Protein AF-A0A645DKW7-F1 (afdb_monomer_lite)

InterPro domains:
  IPR029494 ssDNA thymidine ADP-ribosyltransferase, DarT [PS52018] (1-167)

Radius of gyration: 15.92 Å; chains: 1; bounding box: 42×35×38 Å

Foldseek 3Di:
DVCVVVCLVFNDFFQVVCVVVVHDDDDQDPPPLLQCSLWDKAFFPADPVVVVVVSCVPPVDQKDKDWDFAPCLCVDPPKAKFWFLAASSFPVNSVQSNDPVSSVVRRDPVSNVVQQDQKDWDAGPVRDIDMFGCVPHDNRHGRYSRTIITMRDGGGSVRGPDMDMDD

Organism: NCBI:txid1076179

pLDDT: mean 93.52, std 4.32, range [73.69, 98.31]

Secondary structure (DSSP, 8-state):
-TTHHHHHHH-B--HHHHHHTT-----S-SS-TT--TT-EEEE-SS--HHHHHHHHHHH----EEEEEE-GGGGGSTT-EEEEESS-TTSHHHHHHHTSHHHHGGGGSHHHHHHTT-SEEEEE-TTS-EEEEE-TT--TTS-SSTT-EEEEES-B-GGGEEEEEEE-

Sequence (167 aa):
MENLDSIKKHGILPKSELKRRGLKCCENDPSRLDYRLDCISLSVSQINEYLISSFARKYGVTDWAILFVNPEILYRDGSIAYYCYTNAANTEISRYLRDYQTALVLTKSNMFEGMFRENISYKTSKGEERCFDRKGKCSNSTTDVQAEIMYRGLIMPNDILDTKKIH

Structure (mmCIF, N/CA/C/O backbone):
data_AF-A0A645DKW7-F1
#
_entry.id   AF-A0A645DKW7-F1
#
loop_
_atom_site.group_PDB
_atom_site.id
_atom_site.type_symbol
_atom_site.label_atom_id
_atom_site.label_alt_id
_atom_site.label_comp_id
_atom_site.label_asym_id
_atom_site.label_entity_id
_atom_site.label_seq_id
_atom_site.pdbx_PDB_ins_code
_atom_site.Cartn_x
_atom_site.Cartn_y
_atom_site.Cartn_z
_atom_site.occupancy
_atom_site.B_iso_or_equiv
_atom_site.auth_seq_id
_atom_site.auth_comp_id
_atom_site.auth_asym_id
_atom_site.auth_atom_id
_atom_site.pdbx_PDB_model_num
ATOM 1 N N . MET A 1 1 ? -3.618 -6.614 16.978 1.00 84.19 1 MET A N 1
ATOM 2 C CA . MET A 1 1 ? -5.050 -6.966 17.187 1.00 84.19 1 MET A CA 1
ATOM 3 C C . MET A 1 1 ? -5.949 -5.795 17.588 1.00 84.19 1 MET A C 1
ATOM 5 O O . MET A 1 1 ? -7.101 -5.774 17.172 1.00 84.19 1 MET A O 1
ATOM 9 N N . GLU A 1 2 ? -5.447 -4.824 18.352 1.00 88.06 2 GLU A N 1
ATOM 10 C CA . GLU A 1 2 ? -6.217 -3.724 18.973 1.00 88.06 2 GLU A CA 1
ATOM 11 C C . GLU A 1 2 ? -7.128 -2.916 18.029 1.00 88.06 2 GLU A C 1
ATOM 13 O O . GLU A 1 2 ? -8.182 -2.442 18.440 1.00 88.06 2 GLU A O 1
ATOM 18 N N . ASN A 1 3 ? -6.772 -2.794 16.747 1.00 92.75 3 ASN A N 1
ATOM 19 C CA . ASN A 1 3 ? -7.558 -2.019 15.784 1.00 92.75 3 ASN A CA 1
ATOM 20 C C . ASN A 1 3 ? -8.731 -2.793 15.153 1.00 92.75 3 ASN A C 1
ATOM 22 O O . ASN A 1 3 ? -9.538 -2.176 14.460 1.00 92.75 3 ASN A O 1
ATOM 26 N N . LEU A 1 4 ? -8.842 -4.116 15.339 1.00 93.62 4 LEU A N 1
ATOM 27 C CA . LEU A 1 4 ? -9.786 -4.934 14.562 1.00 93.62 4 LEU A CA 1
ATOM 28 C C . LEU A 1 4 ? -11.250 -4.537 14.760 1.00 93.62 4 LEU A C 1
ATOM 30 O O . LEU A 1 4 ? -11.991 -4.487 13.784 1.00 93.62 4 LEU A O 1
ATOM 34 N N . ASP A 1 5 ? -11.676 -4.225 15.982 1.00 94.06 5 ASP A N 1
ATOM 35 C CA . ASP A 1 5 ? -13.074 -3.847 16.225 1.00 94.06 5 ASP A CA 1
ATOM 36 C C . ASP A 1 5 ? -13.406 -2.473 15.629 1.00 94.06 5 ASP A C 1
ATOM 38 O O . ASP A 1 5 ? -14.486 -2.277 15.069 1.00 94.06 5 ASP A O 1
ATOM 42 N N . SER A 1 6 ? -12.443 -1.544 15.649 1.00 95.81 6 SER A N 1
ATOM 43 C CA . SER A 1 6 ? -12.565 -0.260 14.952 1.00 95.81 6 SER A CA 1
ATOM 44 C C . SER A 1 6 ? -12.659 -0.459 13.435 1.00 95.81 6 SER A C 1
ATOM 46 O O . SER A 1 6 ? -13.529 0.128 12.793 1.00 95.81 6 SER A O 1
ATOM 48 N N . ILE A 1 7 ? -11.836 -1.351 12.871 1.00 97.19 7 ILE A N 1
ATOM 49 C CA . ILE A 1 7 ? -11.850 -1.688 11.440 1.00 97.19 7 ILE A CA 1
ATOM 50 C C . ILE A 1 7 ? -13.182 -2.325 11.032 1.00 97.19 7 ILE A C 1
ATOM 52 O O . ILE A 1 7 ? -13.759 -1.930 10.025 1.00 97.19 7 ILE A O 1
ATOM 56 N N . LYS A 1 8 ? -13.734 -3.247 11.828 1.00 95.88 8 LYS A N 1
ATOM 57 C CA . LYS A 1 8 ? -15.062 -3.828 11.557 1.00 95.88 8 LYS A CA 1
ATOM 58 C C . LYS A 1 8 ? -16.164 -2.768 11.527 1.00 95.88 8 LYS A C 1
ATOM 60 O O . LYS A 1 8 ? -17.103 -2.878 10.748 1.00 95.88 8 LYS A O 1
ATOM 65 N N . LYS A 1 9 ? -16.057 -1.742 12.374 1.00 96.62 9 LYS A N 1
ATOM 66 C CA . LYS A 1 9 ? -17.055 -0.671 12.479 1.00 96.62 9 LYS A CA 1
ATOM 67 C C . LYS A 1 9 ? -16.915 0.394 11.389 1.00 96.62 9 LYS A C 1
ATOM 69 O O . LYS A 1 9 ? -17.920 0.907 10.904 1.00 96.62 9 LYS A O 1
ATOM 74 N N . HIS A 1 10 ? -15.688 0.778 11.050 1.00 97.25 10 HIS A N 1
ATOM 75 C CA . HIS A 1 10 ? -15.404 1.963 10.235 1.00 97.25 10 HIS A CA 1
ATOM 76 C C . HIS A 1 10 ? -14.748 1.660 8.886 1.00 97.25 10 HIS A C 1
ATOM 78 O O . HIS A 1 10 ? -14.668 2.560 8.049 1.00 97.25 10 HIS A O 1
ATOM 84 N N . GLY A 1 11 ? -14.306 0.423 8.674 1.00 97.44 11 GLY A N 1
ATOM 85 C CA . GLY A 1 11 ? -13.473 0.032 7.549 1.00 97.44 11 GLY A CA 1
ATOM 86 C C . GLY A 1 11 ? -11.989 0.313 7.797 1.00 97.44 11 GLY A C 1
ATOM 87 O O . GLY A 1 11 ? -11.577 0.677 8.902 1.00 97.44 11 GLY A O 1
ATOM 88 N N . ILE A 1 12 ? -11.173 0.158 6.755 1.00 97.62 12 ILE A N 1
ATOM 89 C CA . ILE A 1 12 ? -9.765 0.567 6.780 1.00 97.62 12 ILE A CA 1
ATOM 90 C C . ILE A 1 12 ? -9.696 1.998 6.254 1.00 97.62 12 ILE A C 1
ATOM 92 O O . ILE A 1 12 ? -10.136 2.297 5.141 1.00 97.62 12 ILE A O 1
ATOM 96 N N . LEU A 1 13 ? -9.156 2.888 7.083 1.00 97.12 13 LEU A N 1
ATOM 97 C CA . LEU A 1 13 ? -9.057 4.314 6.804 1.00 97.12 13 LEU A CA 1
ATOM 98 C C . LEU A 1 13 ? -7.579 4.724 6.734 1.00 97.12 13 LEU A C 1
ATOM 100 O O . LEU A 1 13 ? -6.784 4.255 7.555 1.00 97.12 13 LEU A O 1
ATOM 104 N N . PRO A 1 14 ? -7.193 5.620 5.808 1.00 96.12 14 PRO A N 1
ATOM 105 C CA . PRO A 1 14 ? -5.855 6.193 5.815 1.00 96.12 14 PRO A CA 1
ATOM 106 C C . PRO A 1 14 ? -5.646 7.077 7.055 1.00 96.12 14 PRO A C 1
ATOM 108 O O . PRO A 1 14 ? -6.600 7.581 7.658 1.00 96.12 14 PRO A O 1
ATOM 111 N N . LYS A 1 15 ? -4.383 7.313 7.431 1.00 94.94 15 LYS A N 1
ATOM 112 C CA . LYS A 1 15 ? -4.034 8.095 8.633 1.00 94.94 15 LYS A CA 1
ATOM 113 C C . LYS A 1 15 ? -4.619 9.506 8.613 1.00 94.94 15 LYS A C 1
ATOM 115 O O . LYS A 1 15 ? -5.084 9.994 9.643 1.00 94.94 15 LYS A O 1
ATOM 120 N N . SER A 1 16 ? -4.610 10.161 7.453 1.00 95.62 16 SER A N 1
ATOM 121 C CA . SER A 1 16 ? -5.200 11.494 7.295 1.00 95.62 16 SER A CA 1
ATOM 122 C C . SER A 1 16 ? -6.693 11.500 7.639 1.00 95.62 16 SER A C 1
ATOM 124 O O . SER A 1 16 ? -7.165 12.428 8.294 1.00 95.62 16 SER A O 1
ATOM 126 N N . GLU A 1 17 ? -7.416 10.439 7.279 1.00 97.38 17 GLU A N 1
ATOM 127 C CA . GLU A 1 17 ? -8.845 10.299 7.541 1.00 97.38 17 GLU A CA 1
ATOM 128 C C . GLU A 1 17 ? -9.133 9.957 9.004 1.00 97.38 17 GLU A C 1
ATOM 130 O O . GLU A 1 17 ? -10.046 10.534 9.598 1.00 97.38 17 GLU A O 1
ATOM 135 N N . LEU A 1 18 ? -8.327 9.085 9.619 1.00 96.19 18 LEU A N 1
ATOM 136 C CA . LEU A 1 18 ? -8.400 8.809 11.059 1.00 96.19 18 LEU A CA 1
ATOM 137 C C . LEU A 1 18 ? -8.232 10.099 11.868 1.00 96.19 18 LEU A C 1
ATOM 139 O O . LEU A 1 18 ? -9.063 10.407 12.726 1.00 96.19 18 LEU A O 1
ATOM 143 N N . LYS A 1 19 ? -7.219 10.906 11.522 1.00 95.62 19 LYS A N 1
ATOM 144 C CA . LYS A 1 19 ? -6.978 12.217 12.136 1.00 95.62 19 LYS A CA 1
ATOM 145 C C . LYS A 1 19 ? -8.149 13.171 11.911 1.00 95.62 19 LYS A C 1
ATOM 147 O O . LYS A 1 19 ? -8.608 13.794 12.864 1.00 95.62 19 LYS A O 1
ATOM 152 N N . ARG A 1 20 ? -8.658 13.267 10.677 1.00 97.38 20 ARG A N 1
ATOM 153 C CA . ARG A 1 20 ? -9.800 14.129 10.329 1.00 97.38 20 ARG A CA 1
ATOM 154 C C . ARG A 1 20 ? -11.054 13.780 11.135 1.00 97.38 20 ARG A C 1
ATOM 156 O O . ARG A 1 20 ? -11.799 14.679 11.508 1.00 97.38 20 ARG A O 1
ATOM 163 N N . ARG A 1 21 ? -11.283 12.492 11.410 1.00 96.75 21 ARG A N 1
ATOM 164 C CA . ARG A 1 21 ? -12.430 11.994 12.190 1.00 96.75 21 ARG A CA 1
ATOM 165 C C . ARG A 1 21 ? -12.193 11.956 13.704 1.00 96.75 21 ARG A C 1
ATOM 167 O O . ARG A 1 21 ? -13.112 11.602 14.434 1.00 96.75 21 ARG A O 1
ATOM 174 N N . GLY A 1 22 ? -10.987 12.270 14.182 1.00 95.88 22 GLY A N 1
ATOM 175 C CA . GLY A 1 22 ? -10.633 12.144 15.600 1.00 95.88 22 GLY A CA 1
ATOM 176 C C . GLY A 1 22 ? -10.644 10.698 16.115 1.00 95.88 22 GLY A C 1
ATOM 177 O O . GLY A 1 22 ? -10.837 10.471 17.309 1.00 95.88 22 GLY A O 1
ATOM 178 N N . LEU A 1 23 ? -10.462 9.713 15.228 1.00 95.31 23 LEU A N 1
ATOM 179 C CA . LEU A 1 23 ? -10.429 8.298 15.591 1.00 95.31 23 LEU A CA 1
ATOM 180 C C . LEU A 1 23 ? -9.026 7.914 16.062 1.00 95.31 23 LEU A C 1
ATOM 182 O O . LEU A 1 23 ? -8.037 8.150 15.369 1.00 95.31 23 LEU A O 1
ATOM 186 N N . LYS A 1 24 ? -8.944 7.292 17.239 1.00 93.06 24 LYS A N 1
ATOM 187 C CA . LYS A 1 24 ? -7.690 6.733 17.754 1.00 93.06 24 LYS A CA 1
ATOM 188 C C . LYS A 1 24 ? -7.398 5.396 17.070 1.00 93.06 24 LYS A C 1
ATOM 190 O O . LYS A 1 24 ? -8.312 4.604 16.844 1.00 93.06 24 LYS A O 1
ATOM 195 N N . CYS A 1 25 ? -6.127 5.145 16.778 1.00 92.62 25 CYS A N 1
ATOM 196 C CA . CYS A 1 25 ? -5.646 3.861 16.280 1.00 92.62 25 CYS A CA 1
ATOM 197 C C . CYS A 1 25 ? -4.259 3.564 16.851 1.00 92.62 25 CYS A C 1
ATOM 199 O O . CYS A 1 25 ? -3.515 4.486 17.194 1.00 92.62 25 CYS A O 1
ATOM 201 N N . CYS A 1 26 ? -3.915 2.284 16.925 1.00 89.94 26 CYS A N 1
ATOM 202 C CA . CYS A 1 26 ? -2.576 1.842 17.280 1.00 89.94 26 CYS A CA 1
ATOM 203 C C . CYS A 1 26 ? -1.730 1.775 16.007 1.00 89.94 26 CYS A C 1
ATOM 205 O O . CYS A 1 26 ? -2.025 0.991 15.101 1.00 89.94 26 CYS A O 1
ATOM 207 N N . GLU A 1 27 ? -0.716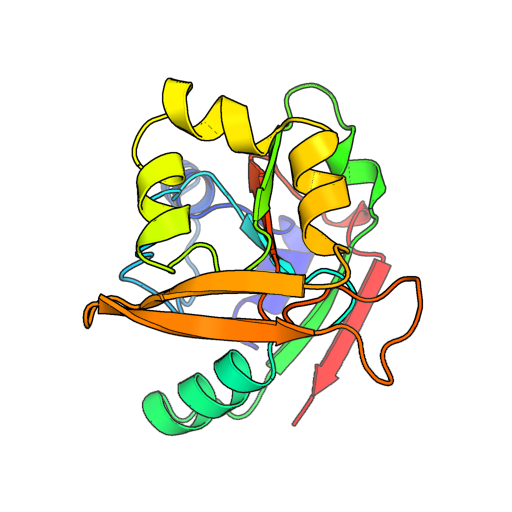 2.632 15.911 1.00 87.75 27 GLU A N 1
ATOM 208 C CA . GLU A 1 27 ? 0.136 2.756 14.729 1.00 87.75 27 GLU A CA 1
ATOM 209 C C . GLU A 1 27 ? 1.385 1.878 14.849 1.00 87.75 27 GLU A C 1
ATOM 211 O O . GLU A 1 27 ? 2.068 1.897 15.870 1.00 87.75 27 GLU A O 1
ATOM 216 N N . ASN A 1 28 ? 1.716 1.146 13.785 1.00 84.12 28 ASN A N 1
ATOM 217 C CA . ASN A 1 28 ? 2.918 0.312 13.718 1.00 84.12 28 ASN A CA 1
ATOM 218 C C . ASN A 1 28 ? 4.079 0.989 12.960 1.00 84.12 28 ASN A C 1
ATOM 220 O O . ASN A 1 28 ? 5.241 0.729 13.257 1.00 84.12 28 ASN A O 1
ATOM 224 N N . ASP A 1 29 ? 3.778 1.868 12.002 1.00 83.19 29 ASP A N 1
ATOM 225 C CA . ASP A 1 29 ? 4.761 2.654 11.249 1.00 83.19 29 ASP A CA 1
ATOM 226 C C . ASP A 1 29 ? 4.446 4.154 11.361 1.00 83.19 29 ASP A C 1
ATOM 228 O O . ASP A 1 29 ? 3.671 4.682 10.557 1.00 83.19 29 ASP A O 1
ATOM 232 N N . PRO A 1 30 ? 4.989 4.871 12.360 1.00 83.31 30 PRO A N 1
ATOM 233 C CA . PRO A 1 30 ? 4.761 6.307 12.510 1.00 83.31 30 PRO A CA 1
ATOM 234 C C . PRO A 1 30 ? 5.496 7.144 11.452 1.00 83.31 30 PRO A C 1
ATOM 236 O O . PRO A 1 30 ? 5.049 8.247 11.144 1.00 83.31 30 PRO A O 1
ATOM 239 N N . SER A 1 31 ? 6.596 6.642 10.883 1.00 85.62 31 SER A N 1
ATOM 240 C CA . SER A 1 31 ? 7.469 7.421 10.001 1.00 85.62 31 SER A CA 1
ATOM 241 C C . SER A 1 31 ? 6.962 7.508 8.562 1.00 85.62 31 SER A C 1
ATOM 243 O O . SER A 1 31 ? 7.242 8.521 7.927 1.00 85.62 31 SER A O 1
ATOM 245 N N . ARG A 1 32 ? 6.236 6.488 8.062 1.00 88.25 32 ARG A N 1
ATOM 246 C CA . ARG A 1 32 ? 5.621 6.444 6.712 1.00 88.25 32 ARG A CA 1
ATOM 247 C C . ARG A 1 32 ? 6.513 7.076 5.639 1.00 88.25 32 ARG A C 1
ATOM 249 O O . ARG A 1 32 ? 6.222 8.142 5.094 1.00 88.25 32 ARG A O 1
ATOM 256 N N . LEU A 1 33 ? 7.633 6.412 5.357 1.00 92.00 33 LEU A N 1
ATOM 257 C CA . LEU A 1 33 ? 8.678 6.924 4.459 1.00 92.00 33 LEU A CA 1
ATOM 258 C C . LEU A 1 33 ? 8.253 6.994 2.979 1.00 92.00 33 LEU A C 1
ATOM 260 O O . LEU A 1 33 ? 9.002 7.508 2.156 1.00 92.00 33 LEU A O 1
ATOM 264 N N . ASP A 1 34 ? 7.056 6.513 2.643 1.00 92.81 34 ASP A N 1
ATOM 265 C CA . ASP A 1 34 ? 6.398 6.697 1.346 1.00 92.81 34 ASP A CA 1
ATOM 266 C C . ASP A 1 34 ? 5.705 8.072 1.190 1.00 92.81 34 ASP A C 1
ATOM 268 O O . ASP A 1 34 ? 5.308 8.435 0.087 1.00 92.81 34 ASP A O 1
ATOM 272 N N . TYR A 1 35 ? 5.573 8.853 2.273 1.00 93.06 35 TYR A N 1
ATOM 273 C CA . TYR A 1 35 ? 4.980 10.203 2.311 1.00 93.06 35 TYR A CA 1
ATOM 274 C C . TYR A 1 35 ? 3.474 10.308 1.978 1.00 93.06 35 TYR A C 1
ATOM 276 O O . TYR A 1 35 ? 2.957 11.420 1.843 1.00 93.06 35 TYR A O 1
ATOM 284 N N . ARG A 1 36 ? 2.727 9.197 1.898 1.00 94.69 36 ARG A N 1
ATOM 285 C CA . ARG A 1 36 ? 1.297 9.176 1.526 1.00 94.69 36 ARG A CA 1
ATOM 286 C C . ARG A 1 36 ? 0.361 8.854 2.686 1.00 94.69 36 ARG A C 1
ATOM 288 O O . ARG A 1 36 ? -0.279 7.804 2.735 1.00 94.69 36 ARG A O 1
ATOM 295 N N . LEU A 1 37 ? 0.221 9.785 3.629 1.00 95.31 37 LEU A N 1
ATOM 296 C CA . LEU A 1 37 ? -0.672 9.624 4.793 1.00 95.31 37 LEU A CA 1
ATOM 297 C C . LEU A 1 37 ? -2.162 9.483 4.432 1.00 95.31 37 LEU A C 1
ATOM 299 O O . LEU A 1 37 ? -2.959 9.085 5.280 1.00 95.31 37 LEU A O 1
ATOM 303 N N . ASP A 1 38 ? -2.529 9.813 3.197 1.00 96.44 38 ASP A N 1
ATOM 304 C CA . ASP A 1 38 ? -3.856 9.676 2.603 1.00 96.44 38 ASP A CA 1
ATOM 305 C C . ASP A 1 38 ? -4.078 8.347 1.864 1.00 96.44 38 ASP A C 1
ATOM 307 O O . ASP A 1 38 ? -5.162 8.122 1.330 1.00 96.44 38 ASP A O 1
ATOM 311 N N . CYS A 1 39 ? -3.081 7.460 1.866 1.00 97.38 39 CYS A N 1
ATOM 312 C CA . CYS A 1 39 ? -3.159 6.138 1.259 1.00 97.38 39 CYS A CA 1
ATOM 313 C C . CYS A 1 39 ? -3.098 5.010 2.299 1.00 97.38 39 CYS A C 1
ATOM 315 O O . CYS A 1 39 ? -2.471 5.128 3.362 1.00 97.38 39 CYS A O 1
ATOM 317 N N . ILE A 1 40 ? -3.712 3.889 1.928 1.00 97.12 40 ILE A N 1
ATOM 318 C CA . ILE A 1 40 ? -3.627 2.577 2.570 1.00 97.12 40 ILE A CA 1
ATOM 319 C C . ILE A 1 40 ? -2.625 1.737 1.763 1.00 97.12 40 ILE A C 1
ATOM 321 O O . ILE A 1 40 ? -2.738 1.670 0.542 1.00 97.12 40 ILE A O 1
ATOM 325 N N . SER A 1 41 ? -1.646 1.118 2.428 1.00 96.19 41 SER A N 1
ATOM 326 C CA . SER A 1 41 ? -0.726 0.159 1.793 1.00 96.19 41 SER A CA 1
ATOM 327 C C . SER A 1 41 ? -1.405 -1.212 1.737 1.00 96.19 41 SER A C 1
ATOM 329 O O . SER A 1 41 ? -1.869 -1.726 2.758 1.00 96.19 41 SER A O 1
ATOM 331 N N . LEU A 1 42 ? -1.512 -1.766 0.529 1.00 97.00 42 LEU A N 1
ATOM 332 C CA . LEU A 1 42 ? -2.113 -3.067 0.262 1.00 97.00 42 LEU A CA 1
ATOM 333 C C . LEU A 1 42 ? -1.065 -4.003 -0.331 1.00 97.00 42 LEU A C 1
ATOM 335 O O . LEU A 1 42 ? -0.516 -3.738 -1.400 1.00 97.00 42 LEU A O 1
ATOM 339 N N . SER A 1 43 ? -0.828 -5.131 0.333 1.00 95.81 43 SER A N 1
ATOM 340 C CA . SER A 1 43 ? -0.061 -6.224 -0.260 1.00 95.81 43 SER A CA 1
ATOM 341 C C . SER A 1 43 ? -0.809 -6.807 -1.464 1.00 95.81 43 SER A C 1
ATOM 343 O O . SER A 1 43 ? -2.033 -6.945 -1.430 1.00 95.81 43 SER A O 1
ATOM 345 N N . VAL A 1 44 ? -0.082 -7.172 -2.520 1.00 94.25 44 VAL A N 1
ATOM 346 C CA . VAL A 1 44 ? -0.646 -7.809 -3.717 1.00 94.25 44 VAL A CA 1
ATOM 347 C C . VAL A 1 44 ? 0.012 -9.162 -3.947 1.00 94.25 44 VAL A C 1
ATOM 349 O O . VAL A 1 44 ? 1.224 -9.306 -3.828 1.00 94.25 44 VAL A O 1
ATOM 352 N N . SER A 1 45 ? -0.791 -10.166 -4.299 1.00 90.94 45 SER A N 1
ATOM 353 C CA . SER A 1 45 ? -0.405 -11.571 -4.504 1.00 90.94 45 SER A CA 1
ATOM 354 C C . SER A 1 45 ? 0.142 -12.326 -3.282 1.00 90.94 45 SER A C 1
ATOM 356 O O . SER A 1 45 ? -0.191 -13.496 -3.116 1.00 90.94 45 SER A O 1
ATOM 358 N N . GLN A 1 46 ? 0.941 -11.691 -2.419 1.00 89.19 46 GLN A N 1
ATOM 359 C CA . GLN A 1 46 ? 1.572 -12.291 -1.241 1.00 89.19 46 GLN A CA 1
ATOM 360 C C . GLN A 1 46 ? 1.660 -11.271 -0.103 1.00 89.19 46 GLN A C 1
ATOM 362 O O . GLN A 1 46 ? 1.740 -10.070 -0.346 1.00 89.19 46 GLN A O 1
ATOM 367 N N . ILE A 1 47 ? 1.652 -11.744 1.145 1.00 90.69 47 ILE A N 1
ATOM 368 C CA . ILE A 1 47 ? 1.900 -10.898 2.319 1.00 90.69 47 ILE A CA 1
ATOM 369 C C . ILE A 1 47 ? 3.390 -10.550 2.431 1.00 90.69 47 ILE A C 1
ATOM 371 O O . ILE A 1 47 ? 4.258 -11.360 2.114 1.00 90.69 47 ILE A O 1
ATOM 375 N N . ASN A 1 48 ? 3.705 -9.361 2.948 1.00 89.38 48 ASN A N 1
ATOM 376 C CA . ASN A 1 48 ? 5.091 -8.963 3.202 1.00 89.38 48 ASN A CA 1
ATOM 377 C C . ASN A 1 48 ? 5.613 -9.604 4.505 1.00 89.38 48 ASN A C 1
ATOM 379 O O . ASN A 1 48 ? 5.633 -8.975 5.565 1.00 89.38 48 ASN A O 1
ATOM 383 N N . GLU A 1 49 ? 6.043 -10.866 4.435 1.00 87.94 49 GLU A N 1
ATOM 384 C CA . GLU A 1 49 ? 6.567 -11.618 5.590 1.00 87.94 49 GLU A CA 1
ATOM 385 C C . GLU A 1 49 ? 7.806 -10.959 6.225 1.00 87.94 49 GLU A C 1
ATOM 387 O O . GLU A 1 49 ? 8.015 -11.024 7.443 1.00 87.94 49 GLU A O 1
ATOM 392 N N . TYR A 1 50 ? 8.610 -10.247 5.426 1.00 88.38 50 TYR A N 1
ATOM 393 C CA . TYR A 1 50 ? 9.733 -9.458 5.937 1.00 88.38 50 TYR A CA 1
ATOM 394 C C . TYR A 1 50 ? 9.265 -8.336 6.868 1.00 88.38 50 TYR A C 1
ATOM 396 O O . TYR A 1 50 ? 9.902 -8.084 7.891 1.00 88.38 50 TYR A O 1
ATOM 404 N N . LEU A 1 51 ? 8.152 -7.670 6.545 1.00 87.62 51 LEU A N 1
ATOM 405 C CA . LEU A 1 51 ? 7.587 -6.627 7.399 1.00 87.62 51 LEU A CA 1
ATOM 406 C C . LEU A 1 51 ? 7.074 -7.222 8.710 1.00 87.62 51 LEU A C 1
ATOM 408 O O . LEU A 1 51 ? 7.423 -6.711 9.774 1.00 87.62 51 LEU A O 1
ATOM 412 N N . ILE A 1 52 ? 6.321 -8.323 8.638 1.00 88.38 52 ILE A N 1
ATOM 413 C CA . ILE A 1 52 ? 5.772 -9.009 9.817 1.00 88.38 52 ILE A CA 1
ATOM 414 C C . ILE A 1 52 ? 6.907 -9.416 10.764 1.00 88.38 52 ILE A C 1
ATOM 416 O O . ILE A 1 52 ? 6.917 -9.023 11.929 1.00 88.38 52 ILE A O 1
ATOM 420 N N . SER A 1 53 ? 7.916 -10.125 10.254 1.00 88.94 53 SER A N 1
ATOM 421 C CA . SER A 1 53 ? 9.050 -10.599 11.060 1.00 88.94 53 SER A CA 1
ATOM 422 C C . SER A 1 53 ? 9.925 -9.464 11.614 1.00 88.94 53 SER A C 1
ATOM 424 O O . SER A 1 53 ? 10.421 -9.547 12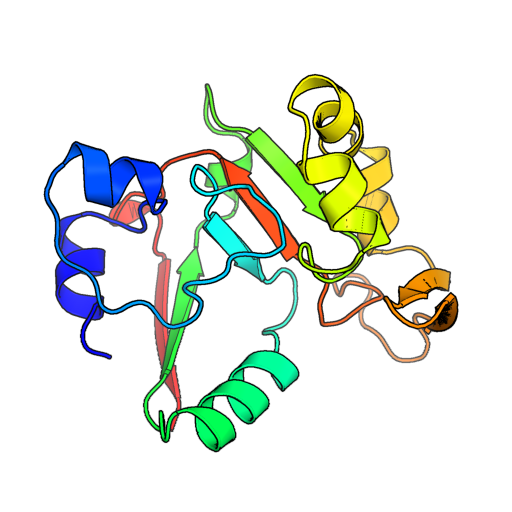.742 1.00 88.94 53 SER A O 1
ATOM 426 N N . SER A 1 54 ? 10.115 -8.383 10.851 1.00 89.00 54 SER A N 1
ATOM 427 C CA . SER A 1 54 ? 10.846 -7.192 11.298 1.00 89.00 54 SER A CA 1
ATOM 428 C C . SER A 1 54 ? 10.117 -6.484 12.441 1.00 89.00 54 SER A C 1
ATOM 430 O O . SER A 1 54 ? 10.721 -6.156 13.464 1.00 89.00 54 SER A O 1
ATOM 432 N N . PHE A 1 55 ? 8.804 -6.299 12.306 1.00 87.88 55 PHE A N 1
ATOM 433 C CA . PHE A 1 55 ? 7.993 -5.589 13.290 1.00 87.88 55 PHE A CA 1
ATOM 434 C C . PHE A 1 55 ? 7.763 -6.426 14.547 1.00 87.88 55 PHE A C 1
ATOM 436 O O . PHE A 1 55 ? 7.847 -5.880 15.645 1.00 87.88 55 PHE A O 1
ATOM 443 N N . ALA A 1 56 ? 7.565 -7.740 14.406 1.00 88.38 56 ALA A N 1
ATOM 444 C CA . ALA A 1 56 ? 7.489 -8.659 15.538 1.00 88.38 56 ALA A CA 1
ATOM 445 C C . ALA A 1 56 ? 8.752 -8.570 16.406 1.00 88.38 56 ALA A C 1
ATOM 447 O O . ALA A 1 56 ? 8.670 -8.403 17.619 1.00 88.38 56 ALA A O 1
ATOM 448 N N . ARG A 1 57 ? 9.934 -8.564 15.778 1.00 88.81 57 ARG A N 1
ATOM 449 C CA . ARG A 1 57 ? 11.218 -8.437 16.482 1.00 88.81 57 ARG A CA 1
ATOM 450 C C . ARG A 1 57 ? 11.432 -7.058 17.102 1.00 88.81 57 ARG A C 1
ATOM 452 O O . ARG A 1 57 ? 11.965 -6.961 18.200 1.00 88.81 57 ARG A O 1
ATOM 459 N N . LYS A 1 58 ? 11.070 -5.994 16.382 1.00 87.81 58 LYS A N 1
ATOM 460 C CA . LYS A 1 58 ? 11.341 -4.610 16.796 1.00 87.81 58 LYS A CA 1
ATOM 461 C C . LYS A 1 58 ? 10.397 -4.121 17.894 1.00 87.81 58 LYS A C 1
ATOM 463 O O . LYS A 1 58 ? 10.825 -3.358 18.753 1.00 87.81 58 LYS A O 1
ATOM 468 N N . TYR A 1 59 ? 9.132 -4.531 17.844 1.00 85.31 59 TYR A N 1
ATOM 469 C CA . TYR A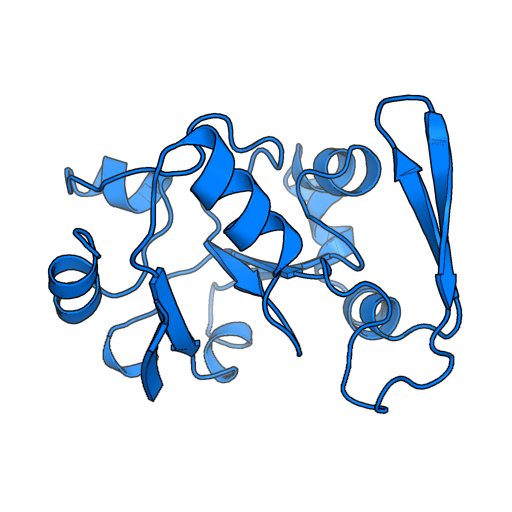 1 59 ? 8.069 -4.007 18.703 1.00 85.31 59 TYR A CA 1
ATOM 470 C C . TYR A 1 59 ? 7.429 -5.069 19.605 1.00 85.31 59 TYR A C 1
ATOM 472 O O . TYR A 1 59 ? 6.531 -4.739 20.371 1.00 85.31 59 TYR A O 1
ATOM 480 N N . GLY A 1 60 ? 7.859 -6.334 19.520 1.00 83.88 60 GLY A N 1
ATOM 481 C CA . GLY A 1 60 ? 7.290 -7.427 20.314 1.00 83.88 60 GLY A CA 1
ATOM 482 C C . GLY A 1 60 ? 5.857 -7.797 19.921 1.00 83.88 60 GLY A C 1
ATOM 483 O O . GLY A 1 60 ? 5.139 -8.385 20.722 1.00 83.88 60 GLY A O 1
ATOM 484 N N . VAL A 1 61 ? 5.413 -7.432 18.713 1.00 80.75 61 VAL A N 1
ATOM 485 C CA . VAL A 1 61 ? 4.046 -7.703 18.243 1.00 80.75 61 VAL A CA 1
ATOM 486 C C . VAL A 1 61 ? 3.952 -9.138 17.732 1.00 80.75 61 VAL A C 1
ATOM 488 O O . VAL A 1 61 ? 4.481 -9.454 16.665 1.00 80.75 61 VAL A O 1
ATOM 491 N N . THR A 1 62 ? 3.256 -9.991 18.476 1.00 81.75 62 THR A N 1
ATOM 492 C CA . THR A 1 62 ? 3.072 -11.412 18.141 1.00 81.75 62 THR A CA 1
ATOM 493 C C . THR A 1 62 ? 1.750 -11.693 17.432 1.00 81.75 62 THR A C 1
ATOM 495 O O . THR A 1 62 ? 1.692 -12.587 16.602 1.00 81.75 62 THR A O 1
ATOM 498 N N . ASP A 1 63 ? 0.701 -10.902 17.681 1.00 88.06 63 ASP A N 1
ATOM 499 C CA . ASP A 1 63 ? -0.624 -11.168 17.110 1.00 88.06 63 ASP A CA 1
ATOM 500 C C . ASP A 1 63 ? -0.949 -10.287 15.901 1.00 88.06 63 ASP A C 1
ATOM 502 O O . ASP A 1 63 ? -1.200 -9.074 16.015 1.00 88.06 63 ASP A O 1
ATOM 506 N N . TRP A 1 64 ? -1.055 -10.934 14.743 1.00 90.12 64 TRP A N 1
ATOM 507 C CA . TRP A 1 64 ? -1.367 -10.296 13.470 1.00 90.12 64 TRP A CA 1
ATOM 508 C C . TRP A 1 64 ? -2.693 -10.805 12.900 1.00 90.12 64 TRP A C 1
ATOM 510 O O . TRP A 1 64 ? -3.193 -11.879 13.235 1.00 90.12 64 TRP A O 1
ATOM 520 N N . ALA A 1 65 ? -3.278 -10.012 12.008 1.00 92.88 65 ALA A N 1
ATOM 521 C CA . ALA A 1 65 ? -4.440 -10.411 11.233 1.00 92.88 65 ALA A CA 1
ATOM 522 C C . ALA A 1 65 ? -4.249 -9.999 9.774 1.00 92.88 65 ALA A C 1
ATOM 524 O O . ALA A 1 65 ? -3.825 -8.879 9.493 1.00 92.88 65 ALA A O 1
ATOM 525 N N . ILE A 1 66 ? -4.577 -10.908 8.864 1.00 94.69 66 ILE A N 1
ATOM 526 C CA . ILE A 1 66 ? -4.626 -10.676 7.424 1.00 94.69 66 ILE A CA 1
ATOM 527 C C . ILE A 1 66 ? -6.075 -10.348 7.076 1.00 94.69 66 ILE A C 1
ATOM 529 O O . ILE A 1 66 ? -6.972 -11.147 7.346 1.00 94.69 66 ILE A O 1
ATOM 533 N N . LEU A 1 67 ? -6.292 -9.171 6.496 1.00 96.56 67 LEU A N 1
ATOM 534 C CA . LEU A 1 67 ? -7.591 -8.727 6.001 1.00 96.56 67 LEU A CA 1
ATOM 535 C C . LEU A 1 67 ? -7.616 -8.925 4.488 1.00 96.56 67 LEU A C 1
ATOM 537 O O . LEU A 1 67 ? -6.816 -8.321 3.775 1.00 96.56 67 LEU A O 1
ATOM 541 N N . PHE A 1 68 ? -8.524 -9.766 4.005 1.00 97.00 68 PHE A N 1
ATOM 542 C CA . PHE A 1 68 ? -8.743 -9.942 2.574 1.00 97.00 68 PHE A CA 1
ATOM 543 C C . PHE A 1 68 ? -9.742 -8.896 2.104 1.00 97.00 68 PHE A C 1
ATOM 545 O O . PHE A 1 68 ? -10.809 -8.745 2.694 1.00 97.00 68 PHE A O 1
ATOM 552 N N . VAL A 1 69 ? -9.387 -8.160 1.056 1.00 97.69 69 VAL A N 1
ATOM 553 C CA . VAL A 1 69 ? -10.167 -7.022 0.564 1.00 97.69 69 VAL A CA 1
ATOM 554 C C . VAL A 1 69 ? -10.628 -7.299 -0.862 1.00 97.69 69 VAL A C 1
ATOM 556 O O . VAL A 1 69 ? -9.864 -7.845 -1.659 1.00 97.69 69 VAL A O 1
ATOM 559 N N . ASN A 1 70 ? -11.866 -6.923 -1.188 1.00 97.50 70 ASN A N 1
ATOM 560 C CA . ASN A 1 70 ? -12.401 -7.020 -2.542 1.00 97.50 70 ASN A CA 1
ATOM 561 C C . ASN A 1 70 ? -11.567 -6.137 -3.494 1.00 97.50 70 ASN A C 1
ATOM 563 O O . ASN A 1 70 ? -11.529 -4.923 -3.292 1.00 97.50 70 ASN A O 1
ATOM 567 N N . PRO A 1 71 ? -10.922 -6.692 -4.539 1.00 95.81 71 PRO A N 1
ATOM 568 C CA . PRO A 1 71 ? -10.109 -5.905 -5.467 1.00 95.81 71 PRO A CA 1
ATOM 569 C C . PRO A 1 71 ? -10.906 -4.853 -6.253 1.00 95.81 71 PRO A C 1
ATOM 571 O O . PRO A 1 71 ? -10.304 -3.911 -6.765 1.00 95.81 71 PRO A O 1
ATOM 574 N N . GLU A 1 72 ? -12.239 -4.947 -6.314 1.00 96.75 72 GLU A N 1
ATOM 575 C CA . GLU A 1 72 ? -13.091 -3.937 -6.958 1.00 96.75 72 GLU A CA 1
ATOM 576 C C . GLU A 1 72 ? -12.921 -2.531 -6.367 1.00 96.75 72 GLU A C 1
ATOM 578 O O . GLU A 1 72 ? -13.177 -1.547 -7.063 1.00 96.75 72 GLU A O 1
ATOM 583 N N . ILE A 1 73 ? -12.420 -2.403 -5.127 1.00 97.31 73 ILE A N 1
ATOM 584 C CA . ILE A 1 73 ? -12.113 -1.088 -4.545 1.00 97.31 73 ILE A CA 1
ATOM 585 C C . ILE A 1 73 ? -11.160 -0.266 -5.417 1.00 97.31 73 ILE A C 1
ATOM 587 O O . ILE A 1 73 ? -11.246 0.957 -5.401 1.00 97.31 73 ILE A O 1
ATOM 591 N N . LEU A 1 74 ? -10.282 -0.915 -6.192 1.00 96.06 74 LEU A N 1
ATOM 592 C CA . LEU A 1 74 ? -9.281 -0.245 -7.026 1.00 96.06 74 LEU A CA 1
ATOM 593 C C . LEU A 1 74 ? -9.901 0.517 -8.205 1.00 96.06 74 LEU A C 1
ATOM 595 O O . LEU A 1 74 ? -9.233 1.364 -8.792 1.00 96.06 74 LEU A O 1
ATOM 599 N N . TYR A 1 75 ? -11.156 0.214 -8.548 1.00 94.38 75 TYR A N 1
ATOM 600 C CA . TYR A 1 75 ? -11.885 0.808 -9.672 1.00 94.38 75 TYR A CA 1
ATOM 601 C C . TYR A 1 75 ? -13.020 1.730 -9.221 1.00 94.38 75 TYR A C 1
ATOM 603 O O . TYR A 1 75 ? -13.783 2.221 -10.049 1.00 94.38 75 TYR A O 1
ATOM 611 N N . ARG A 1 76 ? -13.163 1.961 -7.911 1.00 94.75 76 ARG A N 1
ATOM 612 C CA . ARG A 1 76 ? -14.231 2.800 -7.366 1.00 94.75 76 ARG A CA 1
ATOM 613 C C . ARG A 1 76 ? -14.001 4.265 -7.737 1.00 94.75 76 ARG A C 1
ATOM 615 O O . ARG A 1 76 ? -12.876 4.762 -7.640 1.00 94.75 76 ARG A O 1
ATOM 622 N N . ASP A 1 77 ? -15.077 4.965 -8.086 1.00 93.69 77 ASP A N 1
ATOM 623 C CA . ASP A 1 77 ? -15.030 6.385 -8.437 1.00 93.69 77 ASP A CA 1
ATOM 624 C C . ASP A 1 77 ? -14.324 7.222 -7.363 1.00 93.69 77 ASP A C 1
ATOM 626 O O . ASP A 1 77 ? -14.583 7.103 -6.162 1.00 93.69 77 ASP A O 1
ATOM 630 N N . GLY A 1 78 ? -13.405 8.079 -7.811 1.00 92.75 78 GLY A N 1
ATOM 631 C CA . GLY A 1 78 ? -12.621 8.959 -6.944 1.00 92.75 78 GLY A CA 1
ATOM 632 C C . GLY A 1 78 ? -11.476 8.279 -6.184 1.00 92.75 78 GLY A C 1
ATOM 633 O O . GLY A 1 78 ? -10.732 8.977 -5.492 1.00 92.75 78 GLY A O 1
ATOM 634 N N . SER A 1 79 ? -11.299 6.961 -6.315 1.00 96.00 79 SER A N 1
ATOM 635 C CA . SER A 1 79 ? -10.128 6.268 -5.777 1.00 96.00 79 SER A CA 1
ATOM 636 C C . SER A 1 79 ? -8.916 6.371 -6.709 1.00 96.00 79 SER A C 1
ATOM 638 O O . SER A 1 79 ? -9.048 6.617 -7.909 1.00 96.00 79 SER A O 1
ATOM 640 N N . ILE A 1 80 ? -7.711 6.222 -6.152 1.00 97.56 80 ILE A N 1
ATOM 641 C CA . ILE A 1 80 ? -6.469 6.154 -6.933 1.00 97.56 80 ILE A CA 1
ATOM 642 C C . ILE A 1 80 ? -5.637 4.973 -6.444 1.00 97.56 80 ILE A C 1
ATOM 644 O O . ILE A 1 80 ? -5.374 4.852 -5.249 1.00 97.56 80 ILE A O 1
ATOM 648 N N . ALA A 1 81 ? -5.180 4.136 -7.370 1.00 98.06 81 ALA A N 1
ATOM 649 C CA . ALA A 1 81 ? -4.215 3.078 -7.106 1.00 98.06 81 ALA A CA 1
ATOM 650 C C . ALA A 1 81 ? -2.840 3.474 -7.661 1.00 98.06 81 ALA A C 1
ATOM 652 O O . ALA A 1 81 ? -2.707 3.743 -8.854 1.00 98.06 81 ALA A O 1
ATOM 653 N N . TYR A 1 82 ? -1.817 3.501 -6.805 1.00 98.31 82 TYR A N 1
ATOM 654 C CA . TYR A 1 82 ? -0.424 3.643 -7.229 1.00 98.31 82 TYR A CA 1
ATOM 655 C C . TYR A 1 82 ? 0.266 2.276 -7.180 1.00 98.31 82 TYR A C 1
ATOM 657 O O . TYR A 1 82 ? 0.443 1.696 -6.106 1.00 98.31 82 TYR A O 1
ATOM 665 N N . TYR A 1 83 ? 0.655 1.769 -8.346 1.00 98.12 83 TYR A N 1
ATOM 666 C CA . TYR A 1 83 ? 1.259 0.454 -8.526 1.00 98.12 83 TYR A CA 1
ATOM 667 C C . TYR A 1 83 ? 2.767 0.508 -8.270 1.00 98.12 83 TYR A C 1
ATOM 669 O O . TYR A 1 83 ? 3.523 1.112 -9.037 1.00 98.12 83 TYR A O 1
ATOM 677 N N . CYS A 1 84 ? 3.208 -0.120 -7.179 1.00 97.56 84 CYS A N 1
ATOM 678 C CA . CYS A 1 84 ? 4.596 -0.102 -6.734 1.00 97.56 84 CYS A CA 1
ATOM 679 C C . CYS A 1 84 ? 5.209 -1.497 -6.920 1.00 97.56 84 CYS A C 1
ATOM 681 O O . CYS A 1 84 ? 4.873 -2.437 -6.205 1.00 97.56 84 CYS A O 1
ATOM 683 N N . TYR A 1 85 ? 6.127 -1.650 -7.881 1.00 96.19 85 TYR A N 1
ATOM 684 C CA . TYR A 1 85 ? 6.763 -2.945 -8.189 1.00 96.19 85 TYR A CA 1
ATOM 685 C C . TYR A 1 85 ? 7.701 -3.463 -7.081 1.00 96.19 85 TYR A C 1
ATOM 687 O O . TYR A 1 85 ? 8.196 -4.581 -7.170 1.00 96.19 85 TYR A O 1
ATOM 695 N N . THR A 1 86 ? 7.933 -2.658 -6.044 1.00 95.12 86 THR A N 1
ATOM 696 C CA . THR A 1 86 ? 8.588 -3.000 -4.776 1.00 95.12 86 THR A CA 1
ATOM 697 C C . THR A 1 86 ? 7.938 -2.170 -3.657 1.00 95.12 86 THR A C 1
ATOM 699 O O . THR A 1 86 ? 6.972 -1.446 -3.905 1.00 95.12 86 THR A O 1
ATOM 702 N N . ASN A 1 87 ? 8.475 -2.241 -2.441 1.00 94.62 87 ASN A N 1
ATOM 703 C CA . ASN A 1 87 ? 8.004 -1.498 -1.274 1.00 94.62 87 ASN A CA 1
ATOM 704 C C . ASN A 1 87 ? 7.911 0.018 -1.560 1.00 94.62 87 ASN A C 1
ATOM 706 O O . ASN A 1 87 ? 8.865 0.618 -2.059 1.00 94.62 87 ASN A O 1
ATOM 710 N N . ALA A 1 88 ? 6.807 0.668 -1.197 1.00 95.19 88 ALA A N 1
ATOM 711 C CA . ALA A 1 88 ? 6.567 2.093 -1.411 1.00 95.19 88 ALA A CA 1
ATOM 712 C C . ALA A 1 88 ? 7.506 2.996 -0.603 1.00 95.19 88 ALA A C 1
ATOM 714 O O . ALA A 1 88 ? 7.819 4.109 -1.029 1.00 95.19 88 ALA A O 1
ATOM 715 N N . ALA A 1 89 ? 8.010 2.508 0.533 1.00 93.56 89 ALA A N 1
ATOM 716 C CA . ALA A 1 89 ? 9.033 3.180 1.329 1.00 93.56 89 ALA A CA 1
ATOM 717 C C . ALA A 1 89 ? 10.446 3.058 0.726 1.00 93.56 89 ALA A C 1
ATOM 719 O O . ALA A 1 89 ? 11.389 3.670 1.235 1.00 93.56 89 ALA A O 1
ATOM 720 N N . ASN A 1 90 ? 10.629 2.283 -0.350 1.00 93.94 90 ASN A N 1
ATOM 721 C CA . ASN A 1 90 ? 11.890 2.254 -1.082 1.00 93.94 90 ASN A CA 1
ATOM 722 C C . ASN A 1 90 ? 12.236 3.658 -1.612 1.00 93.94 90 ASN A C 1
ATOM 724 O O . ASN A 1 90 ? 11.362 4.407 -2.043 1.00 93.94 90 ASN A O 1
ATOM 728 N N . THR A 1 91 ? 13.518 4.031 -1.610 1.00 91.88 91 THR A N 1
ATOM 729 C CA . THR A 1 91 ? 13.982 5.365 -2.035 1.00 91.88 91 THR A CA 1
ATOM 730 C C . THR A 1 91 ? 13.579 5.732 -3.466 1.00 91.88 91 THR A C 1
ATOM 732 O O . THR A 1 91 ? 13.335 6.903 -3.751 1.00 91.88 91 THR A O 1
ATOM 735 N N . GLU A 1 92 ? 13.503 4.762 -4.373 1.00 92.12 92 GLU A N 1
ATOM 736 C CA . GLU A 1 92 ? 13.083 4.990 -5.752 1.00 92.12 92 GLU A CA 1
ATOM 737 C C . GLU A 1 92 ? 11.579 5.255 -5.849 1.00 92.12 92 GLU A C 1
ATOM 739 O O . GLU A 1 92 ? 11.175 6.281 -6.396 1.00 92.12 92 GLU A O 1
ATOM 744 N N . ILE A 1 93 ? 10.759 4.393 -5.241 1.00 95.38 93 ILE A N 1
ATOM 745 C CA . ILE A 1 93 ? 9.295 4.516 -5.262 1.00 95.38 93 ILE A CA 1
ATOM 746 C C . ILE A 1 93 ? 8.821 5.738 -4.465 1.00 95.38 93 ILE A C 1
ATOM 748 O O . ILE A 1 93 ? 8.050 6.552 -4.974 1.00 95.38 93 ILE A O 1
ATOM 752 N N . SER A 1 94 ? 9.338 5.929 -3.250 1.00 95.25 94 SER A N 1
ATOM 753 C CA . SER A 1 94 ? 9.003 7.072 -2.387 1.00 95.25 94 SER A CA 1
ATOM 754 C C . SER A 1 94 ? 9.328 8.421 -3.035 1.00 95.25 94 SER A C 1
ATOM 756 O O . SER A 1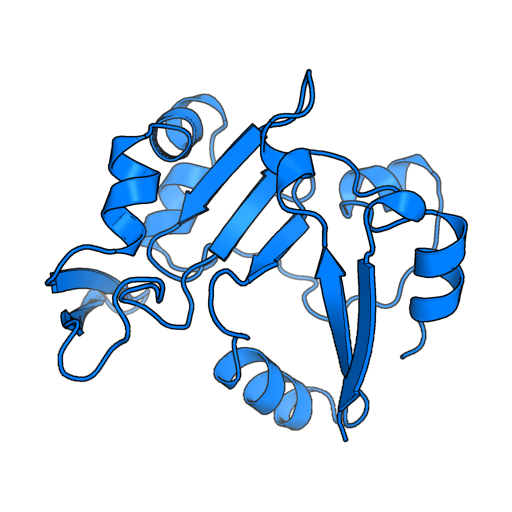 94 ? 8.685 9.424 -2.727 1.00 95.25 94 SER A O 1
ATOM 758 N N . ARG A 1 95 ? 10.289 8.477 -3.972 1.00 94.00 95 ARG A N 1
ATOM 759 C CA . ARG A 1 95 ? 10.571 9.689 -4.756 1.00 94.00 95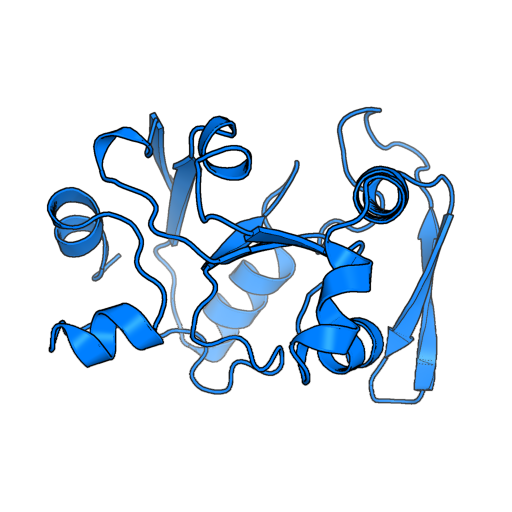 ARG A CA 1
ATOM 760 C C . ARG A 1 95 ? 9.402 10.051 -5.667 1.00 94.00 95 ARG A C 1
ATOM 762 O O . ARG A 1 95 ? 9.030 11.220 -5.702 1.00 94.00 95 ARG A O 1
ATOM 769 N N . TYR A 1 96 ? 8.808 9.069 -6.347 1.00 95.44 96 TYR A N 1
ATOM 770 C CA . TYR A 1 96 ? 7.594 9.290 -7.134 1.00 95.44 96 TYR A CA 1
ATOM 771 C C . TYR A 1 96 ? 6.415 9.666 -6.232 1.00 95.44 96 TYR A C 1
ATOM 773 O O . TYR A 1 96 ? 5.679 10.598 -6.540 1.00 95.44 96 TYR A O 1
ATOM 781 N N . LEU A 1 97 ? 6.269 8.988 -5.090 1.00 96.50 97 LEU A N 1
ATOM 782 C CA . LEU A 1 97 ? 5.178 9.212 -4.138 1.00 96.50 97 LEU A CA 1
ATOM 783 C C . LEU A 1 97 ? 5.308 10.497 -3.309 1.00 96.50 97 LEU A C 1
ATOM 785 O O . LEU A 1 97 ? 4.384 10.832 -2.581 1.00 96.50 97 LEU A O 1
ATOM 789 N N . ARG A 1 98 ? 6.403 11.254 -3.396 1.00 94.38 98 ARG A N 1
ATOM 790 C CA . ARG A 1 98 ? 6.546 12.496 -2.621 1.00 94.38 98 ARG A CA 1
ATOM 791 C C . ARG A 1 98 ? 5.613 13.599 -3.124 1.00 94.38 98 ARG A C 1
ATOM 793 O O . ARG A 1 98 ? 5.022 14.323 -2.329 1.00 94.38 98 ARG A O 1
ATOM 800 N N . ASP A 1 99 ? 5.453 13.700 -4.438 1.00 93.44 99 ASP A N 1
ATOM 801 C CA . ASP A 1 99 ? 4.663 14.732 -5.111 1.00 93.44 99 ASP A CA 1
ATOM 802 C C . ASP A 1 99 ? 3.469 14.111 -5.850 1.00 93.44 99 ASP A C 1
ATOM 804 O O . ASP A 1 99 ? 3.568 13.008 -6.385 1.00 93.44 99 ASP A O 1
ATOM 808 N N . TYR A 1 100 ? 2.308 14.771 -5.837 1.00 92.25 100 TYR A N 1
ATOM 809 C CA . TYR A 1 100 ? 1.089 14.211 -6.433 1.00 92.25 100 TYR A CA 1
ATOM 810 C C . TYR A 1 100 ? 1.178 14.073 -7.949 1.00 92.25 100 TYR A C 1
ATOM 812 O O . TYR A 1 100 ? 0.732 13.057 -8.473 1.00 92.25 100 TYR A O 1
ATOM 820 N N . GLN A 1 101 ? 1.755 15.055 -8.646 1.00 94.62 101 GLN A N 1
ATOM 821 C CA . GLN A 1 101 ? 1.833 15.033 -10.109 1.00 94.62 101 GLN A CA 1
ATOM 822 C C . GLN A 1 101 ? 2.772 13.920 -10.570 1.00 94.62 101 GLN A C 1
ATOM 824 O O . GLN A 1 101 ? 2.444 13.143 -11.463 1.00 94.62 101 GLN A O 1
ATOM 829 N N . THR A 1 102 ? 3.907 13.787 -9.888 1.00 95.31 102 THR A N 1
ATOM 830 C CA . THR A 1 102 ? 4.902 12.747 -10.152 1.00 95.31 102 THR A CA 1
ATOM 831 C C . THR A 1 102 ? 4.339 11.349 -9.877 1.00 95.31 102 THR A C 1
ATOM 833 O O . THR A 1 102 ? 4.552 10.425 -10.665 1.00 95.31 102 THR A O 1
ATOM 836 N N . ALA A 1 103 ? 3.550 11.189 -8.810 1.00 96.88 103 ALA A N 1
ATOM 837 C CA . ALA A 1 103 ? 2.937 9.909 -8.467 1.00 96.88 103 ALA A CA 1
ATOM 838 C C . ALA A 1 103 ? 1.916 9.411 -9.498 1.00 96.88 103 ALA A C 1
ATOM 840 O O . ALA A 1 103 ? 1.678 8.209 -9.556 1.00 96.88 103 ALA A O 1
ATOM 841 N N . LEU A 1 104 ? 1.357 10.279 -10.352 1.00 97.12 104 LEU A N 1
ATOM 842 C CA . LEU A 1 104 ? 0.472 9.853 -11.448 1.00 97.12 104 LEU A CA 1
ATOM 843 C C . LEU A 1 104 ? 1.174 8.928 -12.452 1.00 97.12 104 LEU A C 1
ATOM 845 O O . LEU A 1 104 ? 0.515 8.191 -13.177 1.00 97.12 104 LEU A O 1
ATOM 849 N N . VAL A 1 105 ? 2.510 8.906 -12.497 1.00 97.62 105 VAL A N 1
ATOM 850 C CA . VAL A 1 105 ? 3.230 7.881 -13.268 1.00 97.62 105 VAL A CA 1
ATOM 851 C C . VAL A 1 105 ? 2.894 6.481 -12.758 1.00 97.62 105 VAL A C 1
ATOM 853 O O . VAL A 1 105 ? 2.702 5.584 -13.574 1.00 97.62 105 VAL A O 1
ATOM 856 N N . LEU A 1 106 ? 2.759 6.308 -11.440 1.00 97.94 106 LEU A N 1
ATOM 857 C CA . LEU A 1 106 ? 2.486 5.021 -10.797 1.00 97.94 106 LEU A CA 1
ATOM 858 C C . LEU A 1 106 ? 1.044 4.534 -10.985 1.00 97.94 106 LEU A C 1
ATOM 860 O O . LEU A 1 106 ? 0.761 3.393 -10.648 1.00 97.94 106 LEU A O 1
ATOM 864 N N . THR A 1 107 ? 0.133 5.349 -11.524 1.00 97.75 107 THR A N 1
ATOM 865 C CA . THR A 1 107 ? -1.264 4.939 -11.770 1.00 97.75 107 THR A CA 1
ATOM 866 C C . THR A 1 107 ? -1.463 4.305 -13.146 1.00 97.75 107 THR A C 1
ATOM 868 O O . THR A 1 107 ? -2.554 3.845 -13.475 1.00 97.75 107 THR A O 1
ATOM 871 N N . LYS A 1 108 ? -0.426 4.310 -13.988 1.00 97.56 108 LYS A N 1
ATOM 872 C CA . LYS A 1 108 ? -0.502 3.827 -15.367 1.00 97.56 108 LYS A CA 1
ATOM 873 C C . LYS A 1 108 ? -0.533 2.298 -15.425 1.00 97.56 108 LYS A C 1
ATOM 875 O O . LYS A 1 108 ? 0.115 1.623 -14.626 1.00 97.56 108 LYS A O 1
ATOM 880 N N . SER A 1 109 ? -1.210 1.750 -16.434 1.00 96.25 109 SER A N 1
ATOM 881 C CA . SER A 1 109 ? -1.304 0.297 -16.658 1.00 96.25 109 SER A CA 1
ATOM 882 C C . SER A 1 109 ? 0.064 -0.375 -16.797 1.00 96.25 109 SER A C 1
ATOM 884 O O . SER A 1 109 ? 0.288 -1.441 -16.233 1.00 96.25 109 SER A O 1
ATOM 886 N N . ASN A 1 110 ? 1.024 0.281 -17.453 1.00 96.94 110 ASN A N 1
ATOM 887 C CA . ASN A 1 110 ? 2.384 -0.241 -17.598 1.00 96.94 110 ASN A CA 1
ATOM 888 C C . ASN A 1 110 ? 3.142 -0.355 -16.260 1.00 96.94 110 ASN A C 1
ATOM 890 O O . ASN A 1 110 ? 4.114 -1.105 -16.176 1.00 96.94 110 ASN A O 1
ATOM 894 N N . MET A 1 111 ? 2.726 0.384 -15.224 1.00 97.44 111 MET A N 1
ATOM 895 C CA . MET A 1 111 ? 3.271 0.248 -13.872 1.00 97.44 111 MET A CA 1
ATOM 896 C C . MET A 1 111 ? 2.665 -0.946 -13.145 1.00 97.44 111 MET A C 1
ATOM 898 O O . MET A 1 111 ? 3.407 -1.666 -12.482 1.00 97.44 111 MET A O 1
ATOM 902 N N . PHE A 1 112 ? 1.369 -1.213 -13.342 1.00 96.75 112 PHE A N 1
ATOM 903 C CA . PHE A 1 112 ? 0.738 -2.456 -12.892 1.00 96.75 112 PHE A CA 1
ATOM 904 C C . PHE A 1 112 ? 1.401 -3.679 -13.540 1.00 96.75 112 PHE A C 1
ATOM 906 O O . PHE A 1 112 ? 1.890 -4.556 -12.834 1.00 96.75 112 PHE A O 1
ATOM 913 N N . GLU A 1 113 ? 1.529 -3.697 -14.871 1.00 96.06 113 GLU A N 1
ATOM 914 C CA . GLU A 1 113 ? 2.274 -4.737 -15.602 1.00 96.06 113 GLU A CA 1
ATOM 915 C C . GLU A 1 113 ? 3.732 -4.833 -15.122 1.00 96.06 113 GLU A C 1
ATOM 917 O O . GLU A 1 113 ? 4.301 -5.920 -15.011 1.00 96.06 113 GLU A O 1
ATOM 922 N N . GLY A 1 114 ? 4.326 -3.687 -14.770 1.00 95.56 114 GLY A N 1
ATOM 923 C CA . GLY A 1 114 ? 5.657 -3.563 -14.182 1.00 95.56 114 GLY A CA 1
ATOM 924 C C . GLY A 1 114 ? 5.878 -4.426 -12.938 1.00 95.56 114 GLY A C 1
ATOM 925 O O . GLY A 1 114 ? 6.976 -4.951 -12.757 1.00 95.56 114 GLY A O 1
ATOM 926 N N . MET A 1 115 ? 4.838 -4.637 -12.126 1.00 96.44 115 MET A N 1
ATOM 927 C CA . MET A 1 115 ? 4.894 -5.473 -10.919 1.00 96.44 115 MET A CA 1
ATOM 928 C C . MET A 1 115 ? 5.110 -6.964 -11.240 1.00 96.44 115 MET A C 1
ATOM 930 O O . MET A 1 115 ? 5.490 -7.730 -10.354 1.00 96.44 115 MET A O 1
ATOM 934 N N . PHE A 1 116 ? 4.891 -7.374 -12.496 1.00 96.50 116 PHE A N 1
ATOM 935 C CA . PHE A 1 116 ? 4.952 -8.759 -12.973 1.00 96.50 116 PHE A CA 1
ATOM 936 C C . PHE A 1 116 ? 6.023 -8.990 -14.052 1.00 96.50 116 PHE A C 1
ATOM 938 O O . PHE A 1 116 ? 6.006 -10.022 -14.717 1.00 96.50 116 PHE A O 1
ATOM 945 N N . ARG A 1 117 ? 6.967 -8.059 -14.248 1.00 95.62 117 ARG A N 1
ATOM 946 C CA . ARG A 1 117 ? 8.049 -8.208 -15.242 1.00 95.62 117 ARG A CA 1
ATOM 947 C C . ARG A 1 117 ? 9.019 -9.325 -14.883 1.00 95.62 117 ARG A C 1
ATOM 949 O O . ARG A 1 117 ? 9.335 -9.501 -13.712 1.00 95.62 117 ARG A O 1
ATOM 956 N N . GLU A 1 118 ? 9.562 -10.004 -15.892 1.00 95.75 118 GLU A N 1
ATOM 957 C CA . GLU A 1 118 ? 10.554 -11.082 -15.724 1.00 95.75 118 GLU A CA 1
ATOM 958 C C . GLU A 1 118 ? 11.734 -10.700 -14.840 1.00 95.75 118 GLU A C 1
ATOM 960 O O . GLU A 1 118 ? 12.182 -11.509 -14.035 1.00 95.75 118 GLU A O 1
ATOM 965 N N . ASN A 1 119 ? 12.196 -9.457 -14.964 1.00 95.50 119 ASN A N 1
ATOM 966 C CA . ASN A 1 119 ? 13.243 -8.900 -14.130 1.00 95.50 119 ASN A CA 1
ATOM 967 C C . ASN A 1 119 ? 12.844 -7.494 -13.696 1.00 95.50 119 ASN A C 1
ATOM 969 O O . ASN A 1 119 ? 12.340 -6.702 -14.500 1.00 95.50 119 ASN A O 1
ATOM 973 N N . ILE A 1 120 ? 13.111 -7.179 -12.436 1.00 94.81 120 ILE A N 1
ATOM 974 C CA . ILE A 1 120 ? 13.025 -5.824 -11.895 1.00 94.81 120 ILE A CA 1
ATOM 975 C C . ILE A 1 120 ? 14.318 -5.517 -11.150 1.00 94.81 120 ILE A C 1
ATOM 977 O O . ILE A 1 120 ? 14.925 -6.406 -10.547 1.00 94.81 120 ILE A O 1
ATOM 981 N N . SER A 1 121 ? 14.717 -4.252 -11.157 1.00 94.12 121 SER A N 1
ATOM 982 C CA . SER A 1 121 ? 15.755 -3.765 -10.265 1.00 94.12 121 SER A CA 1
ATOM 983 C C . SER A 1 121 ? 15.373 -2.423 -9.664 1.00 94.12 121 SER A C 1
ATOM 985 O O . SER A 1 121 ? 14.517 -1.703 -10.184 1.00 94.12 121 SER A O 1
ATOM 987 N N . TYR A 1 122 ? 15.961 -2.124 -8.513 1.00 91.81 122 TYR A N 1
ATOM 988 C CA . TYR A 1 122 ? 15.844 -0.825 -7.863 1.00 91.81 122 TYR A CA 1
ATOM 989 C C . TYR A 1 122 ? 17.070 -0.546 -7.006 1.00 91.81 122 TYR A C 1
ATOM 991 O O . TYR A 1 122 ? 17.778 -1.459 -6.568 1.00 91.81 122 TYR A O 1
ATOM 999 N N . LYS A 1 123 ? 17.294 0.734 -6.708 1.00 90.06 123 LYS A N 1
ATOM 1000 C CA . LYS A 1 123 ? 18.368 1.156 -5.801 1.00 90.06 123 LYS A CA 1
ATOM 1001 C C . LYS A 1 123 ? 17.884 1.255 -4.359 1.00 90.06 123 LYS A C 1
ATOM 1003 O O . LYS A 1 123 ? 16.825 1.810 -4.072 1.00 90.06 123 LYS A O 1
ATOM 1008 N N . THR A 1 124 ? 18.679 0.742 -3.428 1.00 87.12 124 THR A N 1
ATOM 1009 C CA . THR A 1 124 ? 18.458 0.948 -1.992 1.00 87.12 124 THR A CA 1
ATOM 1010 C C . THR A 1 124 ? 18.906 2.348 -1.566 1.00 87.12 124 THR A C 1
ATOM 1012 O O . THR A 1 124 ? 19.589 3.059 -2.306 1.00 87.12 124 THR A O 1
ATOM 1015 N N . SER A 1 125 ? 18.591 2.737 -0.329 1.00 83.25 125 SER A N 1
ATOM 1016 C CA . SER A 1 125 ? 19.070 3.994 0.262 1.00 83.25 125 SER A CA 1
ATOM 1017 C C . SER A 1 125 ? 20.598 4.093 0.356 1.00 83.25 125 SER A C 1
ATOM 1019 O O . SER A 1 125 ? 21.128 5.197 0.432 1.00 83.25 125 SER A O 1
ATOM 1021 N N . LYS A 1 126 ? 21.310 2.958 0.317 1.00 88.12 126 LYS A N 1
ATOM 1022 C CA . LYS A 1 126 ? 22.780 2.889 0.288 1.00 88.12 126 LYS A CA 1
ATOM 1023 C C . LYS A 1 126 ? 23.363 2.962 -1.129 1.00 88.12 126 LYS A C 1
ATOM 1025 O O . LYS A 1 126 ? 24.574 2.889 -1.288 1.00 88.12 126 LYS A O 1
ATOM 1030 N N . GLY A 1 127 ? 22.518 3.076 -2.155 1.00 85.88 127 GLY A N 1
ATOM 1031 C CA . GLY A 1 127 ? 22.930 3.088 -3.561 1.00 85.88 127 GLY A CA 1
ATOM 1032 C C . GLY A 1 127 ? 23.192 1.704 -4.162 1.00 85.88 127 GLY A C 1
ATOM 1033 O O . GLY A 1 127 ? 23.493 1.621 -5.349 1.00 85.88 127 GLY A O 1
ATOM 1034 N N . GLU A 1 128 ? 23.044 0.631 -3.380 1.00 89.88 128 GLU A N 1
ATOM 1035 C CA . GLU A 1 128 ? 23.148 -0.751 -3.862 1.00 89.88 128 GLU A CA 1
ATOM 1036 C C . GLU A 1 128 ? 21.977 -1.075 -4.792 1.00 89.88 128 GLU A C 1
ATOM 1038 O O . GLU A 1 128 ? 20.826 -0.777 -4.460 1.00 89.88 128 GLU A O 1
ATOM 1043 N N . GLU A 1 129 ? 22.255 -1.713 -5.923 1.00 92.62 129 GLU A N 1
ATOM 1044 C CA . GLU A 1 129 ? 21.219 -2.242 -6.806 1.00 92.62 129 GLU A CA 1
ATOM 1045 C C . GLU A 1 129 ? 20.758 -3.615 -6.311 1.00 92.62 129 GLU A C 1
ATOM 1047 O O . GLU A 1 129 ? 21.571 -4.486 -5.993 1.00 92.62 129 GLU A O 1
ATOM 1052 N N . ARG A 1 130 ? 19.441 -3.806 -6.227 1.00 92.50 130 ARG A N 1
ATOM 1053 C CA . ARG A 1 130 ? 18.828 -5.113 -5.994 1.00 92.50 130 ARG A CA 1
ATOM 1054 C C . ARG A 1 130 ? 18.085 -5.544 -7.235 1.00 92.50 130 ARG A C 1
ATOM 1056 O O . ARG A 1 130 ? 17.312 -4.758 -7.773 1.00 92.50 130 ARG A O 1
ATOM 1063 N N . CYS A 1 131 ? 18.283 -6.795 -7.625 1.00 94.06 131 CYS A N 1
ATOM 1064 C CA . CYS A 1 131 ? 17.643 -7.403 -8.781 1.00 94.06 131 CYS A CA 1
ATOM 1065 C C . CYS A 1 131 ? 16.805 -8.595 -8.329 1.00 94.06 131 CYS A C 1
ATOM 1067 O O . CYS A 1 131 ? 17.248 -9.387 -7.496 1.00 94.06 131 CYS A O 1
ATOM 1069 N N . PHE A 1 132 ? 15.613 -8.721 -8.897 1.00 94.25 132 PHE A N 1
ATOM 1070 C CA . PHE A 1 132 ? 14.713 -9.845 -8.670 1.00 94.25 132 PHE A CA 1
ATOM 1071 C C . PHE A 1 132 ? 14.250 -10.382 -10.014 1.00 94.25 132 PHE A C 1
ATOM 1073 O O . PHE A 1 132 ? 13.915 -9.600 -10.908 1.00 94.25 132 PHE A O 1
ATOM 1080 N N . ASP A 1 133 ? 14.203 -11.706 -10.124 1.00 94.62 133 ASP A N 1
ATOM 1081 C CA . ASP A 1 133 ? 13.643 -12.408 -11.269 1.00 94.62 133 ASP A CA 1
ATOM 1082 C C . ASP A 1 133 ? 12.358 -13.164 -10.887 1.00 94.62 133 ASP A C 1
ATOM 1084 O O . ASP A 1 133 ? 11.952 -13.235 -9.718 1.00 94.62 133 ASP A O 1
ATOM 1088 N N . ARG A 1 134 ? 11.673 -13.705 -11.896 1.00 93.75 134 ARG A N 1
ATOM 1089 C CA . ARG A 1 134 ? 10.450 -14.502 -11.719 1.00 93.75 134 ARG A CA 1
ATOM 1090 C C . ARG A 1 134 ? 10.701 -16.003 -11.610 1.00 93.75 134 ARG A C 1
ATOM 1092 O O . ARG A 1 134 ? 9.743 -16.779 -11.657 1.00 93.75 134 ARG A O 1
ATOM 1099 N N . LYS A 1 135 ? 11.950 -16.456 -11.472 1.00 92.19 135 LYS A N 1
ATOM 1100 C CA . LYS A 1 135 ? 12.273 -17.883 -11.521 1.00 92.19 135 LYS A CA 1
ATOM 1101 C C . LYS A 1 135 ? 11.550 -18.633 -10.398 1.00 92.19 135 LYS A C 1
ATOM 1103 O O . LYS A 1 135 ? 11.771 -18.391 -9.217 1.00 92.19 135 LYS A O 1
ATOM 1108 N N . GLY A 1 136 ? 10.668 -19.558 -10.780 1.00 89.25 136 GLY A N 1
ATOM 1109 C CA . GLY A 1 136 ? 9.871 -20.355 -9.840 1.00 89.25 136 GLY A CA 1
ATOM 1110 C C . GLY A 1 136 ? 8.636 -19.648 -9.263 1.00 89.25 136 GLY A C 1
ATOM 1111 O O . GLY A 1 136 ? 8.011 -20.193 -8.356 1.00 89.25 136 GLY A O 1
ATOM 1112 N N . LYS A 1 137 ? 8.258 -18.466 -9.769 1.00 91.12 137 LYS A N 1
ATOM 1113 C CA . LYS A 1 137 ? 7.048 -17.749 -9.337 1.00 91.12 137 LYS A CA 1
ATOM 1114 C C . LYS A 1 137 ? 5.825 -18.112 -10.178 1.00 91.12 137 LYS A C 1
ATOM 1116 O O . LYS A 1 137 ? 5.922 -18.349 -11.379 1.00 91.12 137 LYS A O 1
ATOM 1121 N N . CYS A 1 138 ? 4.649 -18.090 -9.550 1.00 90.56 138 CYS A N 1
ATOM 1122 C CA . CYS A 1 138 ? 3.375 -18.224 -10.259 1.00 90.56 138 CYS A CA 1
ATOM 1123 C C . CYS A 1 138 ? 3.113 -17.002 -11.156 1.00 90.56 138 CYS A C 1
ATOM 1125 O O . CYS A 1 138 ? 3.509 -15.882 -10.825 1.00 90.56 138 CYS A O 1
ATOM 1127 N N . SER A 1 139 ? 2.392 -17.196 -12.264 1.00 88.38 139 SER A N 1
ATOM 1128 C CA . SER A 1 139 ? 2.081 -16.131 -13.235 1.00 88.38 139 SER A CA 1
ATOM 1129 C C . SER A 1 139 ? 1.332 -14.946 -12.617 1.00 88.38 139 SER A C 1
ATOM 1131 O O . SER A 1 139 ? 1.566 -13.806 -12.998 1.00 88.38 139 SER A O 1
ATOM 1133 N N . ASN A 1 140 ? 0.496 -15.202 -11.612 1.00 90.12 140 ASN A N 1
ATOM 1134 C CA . ASN A 1 140 ? -0.283 -14.202 -10.880 1.00 90.12 140 ASN A CA 1
ATOM 1135 C C . ASN A 1 140 ? 0.442 -13.599 -9.660 1.00 90.12 140 ASN A C 1
ATOM 1137 O O . ASN A 1 140 ? -0.167 -12.839 -8.909 1.00 90.12 140 ASN A O 1
ATOM 1141 N N . SER A 1 141 ? 1.708 -13.951 -9.418 1.00 93.94 141 SER A N 1
ATOM 1142 C CA . SER A 1 141 ? 2.509 -13.386 -8.325 1.00 93.94 141 SER A CA 1
ATOM 1143 C C . SER A 1 141 ? 3.407 -12.263 -8.817 1.00 93.94 141 SER A C 1
ATOM 1145 O O . SER A 1 141 ? 3.969 -12.357 -9.909 1.00 93.94 141 SER A O 1
ATOM 1147 N N . THR A 1 142 ? 3.591 -11.221 -8.013 1.00 95.81 142 THR A N 1
ATOM 1148 C CA . THR A 1 142 ? 4.518 -10.128 -8.330 1.00 95.81 142 THR A CA 1
ATOM 1149 C C . THR A 1 142 ? 5.981 -10.578 -8.283 1.00 95.81 142 THR A C 1
ATOM 1151 O O . THR A 1 142 ? 6.360 -11.551 -7.616 1.00 95.81 142 THR A O 1
ATOM 1154 N N . THR A 1 143 ? 6.832 -9.869 -9.021 1.00 95.94 143 THR A N 1
ATOM 1155 C CA . THR A 1 143 ? 8.266 -10.178 -9.117 1.00 95.94 143 THR A CA 1
ATOM 1156 C C . THR A 1 143 ? 9.010 -9.836 -7.825 1.00 95.94 143 THR A C 1
ATOM 1158 O O . THR A 1 143 ? 9.821 -10.641 -7.374 1.00 95.94 143 THR A O 1
ATOM 1161 N N . ASP A 1 144 ? 8.667 -8.742 -7.140 1.00 94.94 144 ASP A N 1
ATOM 1162 C CA . ASP A 1 144 ? 9.049 -8.524 -5.736 1.00 94.94 144 ASP A CA 1
ATOM 1163 C C . ASP A 1 144 ? 7.914 -8.994 -4.817 1.00 94.94 144 ASP A C 1
ATOM 1165 O O . ASP A 1 144 ? 6.749 -8.679 -5.059 1.00 94.94 144 ASP A O 1
ATOM 1169 N N . VAL A 1 145 ? 8.238 -9.713 -3.741 1.00 92.81 145 VAL A N 1
ATOM 1170 C CA . VAL A 1 145 ? 7.260 -10.068 -2.693 1.00 92.81 145 VAL A CA 1
ATOM 1171 C C . VAL A 1 145 ? 6.873 -8.866 -1.826 1.00 92.81 145 VAL A C 1
ATOM 1173 O O . VAL A 1 145 ? 5.890 -8.916 -1.097 1.00 92.81 145 VAL A O 1
ATOM 1176 N N . GLN A 1 146 ? 7.646 -7.779 -1.895 1.00 93.94 146 GLN A N 1
ATOM 1177 C CA . GLN A 1 146 ? 7.336 -6.510 -1.240 1.00 93.94 146 GLN A CA 1
ATOM 1178 C C . GLN A 1 146 ? 6.566 -5.537 -2.138 1.00 93.94 146 GLN A C 1
ATOM 1180 O O . GLN A 1 146 ? 6.328 -4.407 -1.715 1.00 93.94 146 GLN A O 1
ATOM 1185 N N . ALA A 1 147 ? 6.213 -5.935 -3.366 1.00 95.88 147 ALA A N 1
ATOM 1186 C CA . ALA A 1 147 ? 5.369 -5.121 -4.230 1.00 95.88 147 ALA A CA 1
ATOM 1187 C C . ALA A 1 147 ? 4.021 -4.845 -3.548 1.00 95.88 147 ALA A C 1
ATOM 1189 O O . ALA A 1 147 ? 3.420 -5.727 -2.929 1.00 95.88 147 ALA A O 1
ATOM 1190 N N . GLU A 1 148 ? 3.543 -3.613 -3.668 1.00 96.81 148 GLU A N 1
ATOM 1191 C CA . GLU A 1 148 ? 2.325 -3.171 -2.999 1.00 96.81 148 GLU A CA 1
ATOM 1192 C C . GLU A 1 148 ? 1.558 -2.147 -3.834 1.00 96.81 148 GLU A C 1
ATOM 1194 O O . GLU A 1 148 ? 2.070 -1.555 -4.788 1.00 96.81 148 GLU A O 1
ATOM 1199 N N . ILE A 1 149 ? 0.293 -1.958 -3.481 1.00 97.94 149 ILE A N 1
ATOM 1200 C CA . ILE A 1 149 ? -0.567 -0.936 -4.062 1.00 97.94 149 ILE A CA 1
ATOM 1201 C C . ILE A 1 149 ? -0.824 0.104 -2.982 1.00 97.94 149 ILE A C 1
ATOM 1203 O O . ILE A 1 149 ? -1.408 -0.200 -1.940 1.00 97.94 149 ILE A O 1
ATOM 1207 N N . MET A 1 150 ? -0.413 1.345 -3.239 1.00 97.94 150 MET A N 1
ATOM 1208 C CA . MET A 1 150 ? -0.815 2.466 -2.393 1.00 97.94 150 MET A CA 1
ATOM 1209 C C . MET A 1 150 ? -2.190 2.923 -2.866 1.00 97.94 150 MET A C 1
ATOM 1211 O O . MET A 1 150 ? -2.327 3.515 -3.936 1.00 97.94 150 MET A O 1
ATOM 1215 N N . TYR A 1 151 ? -3.217 2.599 -2.090 1.00 98.25 151 TYR A N 1
ATOM 1216 C CA . TYR A 1 151 ? -4.607 2.889 -2.411 1.00 98.25 151 TYR A CA 1
ATOM 1217 C C . TYR A 1 151 ? -5.066 4.163 -1.701 1.00 98.25 151 TYR A C 1
ATOM 1219 O O . TYR A 1 151 ? -5.168 4.212 -0.473 1.00 98.25 151 TYR A O 1
ATOM 1227 N N . ARG A 1 152 ? -5.356 5.203 -2.480 1.00 97.75 152 ARG A N 1
ATOM 1228 C CA . ARG A 1 152 ? -5.970 6.445 -2.014 1.00 97.75 152 ARG A CA 1
ATOM 1229 C C . ARG A 1 152 ? -7.483 6.303 -2.088 1.00 97.75 152 ARG A C 1
ATOM 1231 O O . ARG A 1 152 ? -8.090 6.487 -3.140 1.00 97.75 152 ARG A O 1
ATOM 1238 N N . GLY A 1 153 ? -8.082 5.978 -0.956 1.00 96.88 153 GLY A N 1
ATOM 1239 C CA . GLY A 1 153 ? -9.516 5.788 -0.827 1.00 96.88 153 GLY A CA 1
ATOM 1240 C C . GLY A 1 153 ? -9.865 5.245 0.548 1.00 96.88 153 GLY A C 1
ATOM 1241 O O . GLY A 1 153 ? -9.009 5.127 1.427 1.00 96.88 153 GLY A O 1
ATOM 1242 N N . LEU A 1 154 ? -11.140 4.917 0.732 1.00 97.44 154 LEU A N 1
ATOM 1243 C CA . LEU A 1 154 ? -11.627 4.234 1.925 1.00 97.44 154 LEU A CA 1
ATOM 1244 C C . LEU A 1 154 ? -11.968 2.792 1.556 1.00 97.44 154 LEU A C 1
ATOM 1246 O O . LEU A 1 154 ? -12.520 2.545 0.480 1.00 97.44 154 LEU A O 1
ATOM 1250 N N . ILE A 1 155 ? -11.647 1.858 2.447 1.00 98.12 155 ILE A N 1
ATOM 1251 C CA . ILE A 1 155 ? -12.073 0.462 2.335 1.00 98.12 155 ILE A CA 1
ATOM 1252 C C . ILE A 1 155 ? -13.201 0.296 3.333 1.00 98.12 155 ILE A C 1
ATOM 1254 O O . ILE A 1 155 ? -12.969 0.367 4.538 1.00 98.12 155 ILE A O 1
ATOM 1258 N N . MET A 1 156 ? -14.425 0.147 2.843 1.00 97.69 156 MET A N 1
ATOM 1259 C CA . MET A 1 156 ? -15.601 0.053 3.699 1.00 97.69 156 MET A CA 1
ATOM 1260 C C . MET A 1 156 ? -15.646 -1.321 4.379 1.00 97.69 156 MET A C 1
ATOM 1262 O O . MET A 1 156 ? -15.057 -2.269 3.862 1.00 97.69 156 MET A O 1
ATOM 1266 N N . PRO A 1 157 ? -16.369 -1.482 5.504 1.00 97.94 157 PRO A N 1
ATOM 1267 C CA . PRO A 1 157 ? -16.514 -2.790 6.148 1.00 97.94 157 PRO A CA 1
ATOM 1268 C C . PRO A 1 157 ? -16.959 -3.906 5.191 1.00 97.94 157 PRO A C 1
ATOM 1270 O O . PRO A 1 157 ? -16.409 -4.998 5.237 1.00 97.94 157 PRO A O 1
ATOM 1273 N N . ASN A 1 158 ? -17.883 -3.607 4.270 1.00 97.44 158 ASN A N 1
ATOM 1274 C CA . ASN A 1 158 ? -18.390 -4.572 3.285 1.00 97.44 158 ASN A CA 1
ATOM 1275 C C . ASN A 1 158 ? -17.374 -4.936 2.188 1.00 97.44 158 ASN A C 1
ATOM 1277 O O . ASN A 1 158 ? -17.600 -5.890 1.452 1.00 97.44 158 ASN A O 1
ATOM 1281 N N . ASP A 1 159 ? -16.273 -4.192 2.068 1.00 97.94 159 ASP A N 1
ATOM 1282 C CA . ASP A 1 159 ? -15.185 -4.515 1.142 1.00 97.94 159 ASP A CA 1
ATOM 1283 C C . ASP A 1 159 ? -14.192 -5.516 1.758 1.00 97.94 159 ASP A C 1
ATOM 1285 O O . ASP A 1 159 ? -13.321 -6.024 1.055 1.00 97.94 159 ASP A O 1
ATOM 1289 N N . ILE A 1 160 ? -14.292 -5.798 3.063 1.00 98.12 160 ILE A N 1
ATOM 1290 C CA . ILE A 1 160 ? -13.451 -6.772 3.762 1.00 98.12 160 ILE A CA 1
ATOM 1291 C C . ILE A 1 160 ? -14.134 -8.136 3.662 1.00 98.12 160 ILE A C 1
ATOM 1293 O O . ILE A 1 160 ? -15.143 -8.392 4.312 1.00 98.12 160 ILE A O 1
ATOM 1297 N N . LEU A 1 161 ? -13.572 -9.008 2.831 1.00 97.69 161 LEU A N 1
ATOM 1298 C CA . LEU A 1 161 ? -14.135 -10.314 2.500 1.00 97.69 161 LEU A CA 1
ATOM 1299 C C . LEU A 1 161 ? -13.874 -11.361 3.584 1.00 97.69 161 LEU A C 1
ATOM 1301 O O . LEU A 1 161 ? -14.714 -12.224 3.816 1.00 97.69 161 LEU A O 1
ATOM 1305 N N . ASP A 1 162 ? -12.706 -11.301 4.228 1.00 96.69 162 ASP A N 1
ATOM 1306 C CA . ASP A 1 162 ? -12.316 -12.253 5.269 1.00 96.69 162 ASP A CA 1
ATOM 1307 C C . ASP A 1 162 ? -11.250 -11.661 6.208 1.00 96.69 162 ASP A C 1
ATOM 13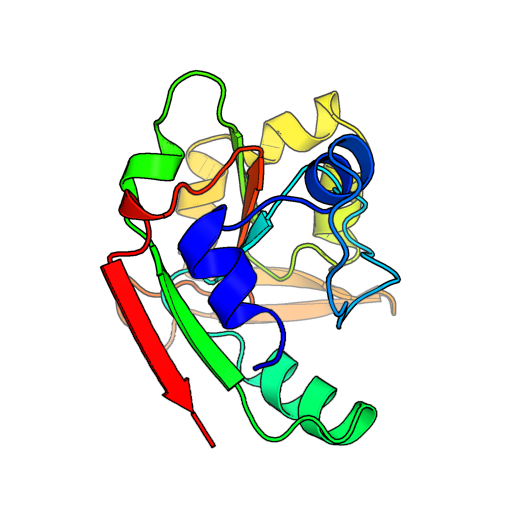09 O O . ASP A 1 162 ? -10.565 -10.685 5.887 1.00 96.69 162 ASP A O 1
ATOM 1313 N N . THR A 1 163 ? -11.107 -12.247 7.397 1.00 96.25 163 THR A N 1
ATOM 1314 C CA . THR A 1 163 ? -10.086 -11.905 8.391 1.00 96.25 163 THR A CA 1
ATOM 1315 C C . THR A 1 163 ? -9.456 -13.170 8.962 1.00 96.25 163 THR A C 1
ATOM 1317 O O . THR A 1 163 ? -10.076 -13.892 9.742 1.00 96.25 163 THR A O 1
ATOM 1320 N N . LYS A 1 164 ? -8.172 -13.386 8.673 1.00 94.44 164 LYS A N 1
ATOM 1321 C CA . LYS A 1 164 ? -7.401 -14.522 9.188 1.00 94.44 164 LYS A CA 1
ATOM 1322 C C . LYS A 1 164 ? -6.408 -14.070 10.252 1.00 94.44 164 LYS A C 1
ATOM 1324 O O . LYS A 1 164 ? -5.508 -13.289 9.961 1.00 94.44 164 LYS A O 1
ATOM 1329 N N . LYS A 1 165 ? -6.528 -14.585 11.476 1.00 91.75 165 LYS A N 1
ATOM 1330 C CA . LYS A 1 165 ? -5.515 -14.375 12.525 1.00 91.75 165 LYS A CA 1
ATOM 1331 C C . LYS A 1 165 ? -4.289 -15.247 12.256 1.00 91.75 165 LYS A C 1
ATOM 1333 O O . LYS A 1 165 ? -4.440 -16.391 11.826 1.00 91.75 165 LYS A O 1
ATOM 1338 N N . ILE A 1 166 ? -3.103 -14.710 12.515 1.00 86.81 166 ILE A N 1
ATOM 1339 C CA . ILE A 1 166 ? -1.834 -15.441 12.468 1.00 86.81 166 ILE A CA 1
ATOM 1340 C C . ILE A 1 166 ? -1.057 -15.147 13.761 1.00 86.81 166 ILE A C 1
ATOM 1342 O O . ILE A 1 166 ? -1.085 -14.012 14.249 1.00 86.81 166 ILE A O 1
ATOM 1346 N N . HIS A 1 167 ? -0.435 -16.189 14.311 1.00 73.69 167 HIS A N 1
ATOM 1347 C CA . HIS A 1 167 ? 0.333 -16.186 15.558 1.00 73.69 167 HIS A CA 1
ATOM 1348 C C . HIS A 1 167 ? 1.802 -16.489 15.267 1.00 73.69 167 HIS A C 1
ATOM 1350 O O . HIS A 1 167 ? 2.044 -17.237 14.289 1.00 73.69 167 HIS A O 1
#